Protein AF-A0A6P1DVB9-F1 (afdb_monomer_lite)

pLDDT: mean 83.13, std 10.14, range [45.31, 91.69]

Sequence (63 aa):
MSAIDQPWRIPYGVADFIKLREGHEYYVDKTRYLPLLEQAGRFLFLIRPRRFGKSLLQSVMEC

Secondary structure (DSSP, 8-state):
--TT-PPPBP-SS---HHHHHHTTB-----GGGHHHHHHH-SS------TTSSHHHHHHHHH-

InterPro domains:
  IPR018631 AAA-ATPase-like domain [PF09820] (11-63)

Organism: NCBI:txid329406

Radius of gyration: 14.43 Å; chains: 1; bounding box: 49×23×22 Å

Structure (mmCIF, N/CA/C/O backbone):
data_AF-A0A6P1DVB9-F1
#
_entry.id   AF-A0A6P1DVB9-F1
#
loop_
_atom_site.group_PDB
_atom_site.id
_atom_site.type_symbol
_atom_site.label_atom_id
_atom_site.label_alt_id
_atom_site.label_comp_id
_atom_site.label_asym_id
_atom_site.label_entity_id
_atom_site.label_seq_id
_atom_site.pdbx_PDB_ins_code
_atom_site.Cartn_x
_atom_site.Cartn_y
_atom_site.Cartn_z
_atom_site.occupancy
_atom_site.B_iso_or_equiv
_atom_site.auth_seq_id
_atom_site.auth_comp_id
_atom_site.auth_asym_id
_atom_site.auth_atom_id
_atom_site.pdbx_PDB_model_num
ATOM 1 N N . MET A 1 1 ? -33.905 -3.110 8.243 1.00 45.31 1 MET A N 1
ATOM 2 C CA . MET A 1 1 ? -32.749 -2.793 7.382 1.00 45.31 1 MET A CA 1
ATOM 3 C C . MET A 1 1 ? -31.806 -3.981 7.386 1.00 45.31 1 MET A C 1
ATOM 5 O O . MET A 1 1 ? -31.145 -4.208 8.390 1.00 45.31 1 MET A O 1
ATOM 9 N N . SER A 1 2 ? -31.791 -4.784 6.323 1.00 45.53 2 SER A N 1
ATOM 10 C CA . SER A 1 2 ? -30.755 -5.804 6.129 1.00 45.53 2 SER A CA 1
ATOM 11 C C . SER A 1 2 ? -29.412 -5.103 5.917 1.00 45.53 2 SER A C 1
ATOM 13 O O . SER A 1 2 ? -29.345 -4.128 5.175 1.00 45.53 2 SER A O 1
ATOM 15 N N . ALA A 1 3 ? -28.352 -5.588 6.562 1.00 58.28 3 ALA A N 1
ATOM 16 C CA . ALA A 1 3 ? -27.005 -5.000 6.597 1.00 58.28 3 ALA A CA 1
ATOM 17 C C . ALA A 1 3 ? -26.265 -4.927 5.236 1.00 58.28 3 ALA A C 1
ATOM 19 O O . ALA A 1 3 ? -25.058 -4.722 5.199 1.00 58.28 3 ALA A O 1
ATOM 20 N N . ILE A 1 4 ? -26.976 -5.105 4.122 1.00 59.97 4 ILE A N 1
ATOM 21 C CA . ILE A 1 4 ? -26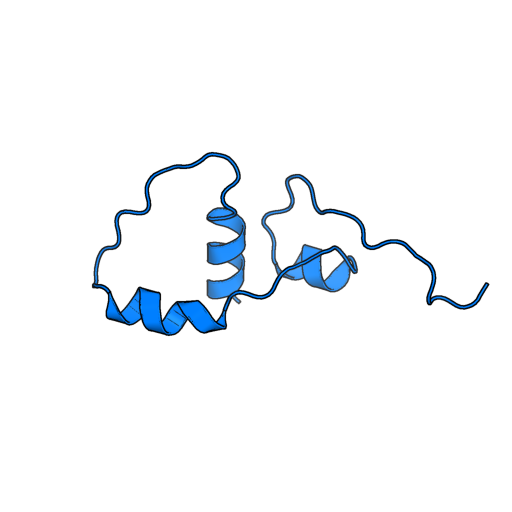.444 -5.240 2.759 1.00 59.97 4 ILE A CA 1
ATOM 22 C C . ILE A 1 4 ? -26.433 -3.930 1.959 1.00 59.97 4 ILE A C 1
ATOM 24 O O .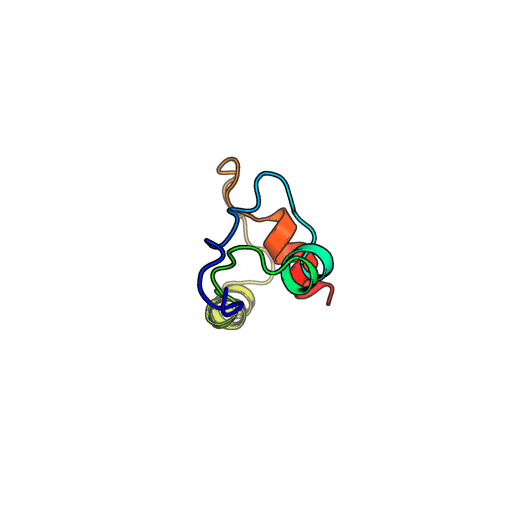 ILE A 1 4 ? -25.952 -3.930 0.835 1.00 59.97 4 ILE A O 1
ATOM 28 N N . ASP A 1 5 ? -26.943 -2.832 2.523 1.00 61.75 5 ASP A N 1
ATOM 29 C CA . ASP A 1 5 ? -27.126 -1.559 1.804 1.00 61.75 5 ASP A CA 1
ATOM 30 C C . ASP A 1 5 ? -26.317 -0.400 2.413 1.00 61.75 5 ASP A C 1
ATOM 32 O O . ASP A 1 5 ? -26.689 0.767 2.322 1.00 61.75 5 ASP A O 1
ATOM 36 N N . GLN A 1 6 ? -25.211 -0.711 3.097 1.00 65.38 6 GLN A N 1
ATOM 37 C CA . GLN A 1 6 ? -24.250 0.321 3.482 1.00 65.38 6 GLN A CA 1
ATOM 38 C C . GLN A 1 6 ? -23.311 0.569 2.294 1.00 65.38 6 GLN A C 1
ATOM 40 O O . GLN A 1 6 ? -22.616 -0.361 1.873 1.00 65.38 6 GLN A O 1
ATOM 45 N N . PRO A 1 7 ? -23.278 1.786 1.723 1.00 75.38 7 PRO A N 1
ATOM 46 C CA . PRO A 1 7 ? -22.372 2.086 0.629 1.00 75.38 7 PRO A CA 1
ATOM 47 C C . PRO A 1 7 ? -20.928 1.951 1.115 1.00 75.38 7 PRO A C 1
ATOM 49 O O . PRO A 1 7 ? -20.568 2.472 2.172 1.00 75.38 7 PRO A O 1
ATOM 52 N N . TRP A 1 8 ? -20.093 1.268 0.328 1.00 80.44 8 TRP A N 1
ATOM 53 C CA . TRP A 1 8 ? -18.665 1.153 0.610 1.00 80.44 8 TRP A CA 1
ATOM 54 C C . TRP A 1 8 ? -18.062 2.543 0.810 1.00 80.44 8 TRP A C 1
ATOM 56 O O . TRP A 1 8 ? -18.093 3.393 -0.085 1.00 80.44 8 TRP A O 1
ATOM 66 N N . ARG A 1 9 ? -17.500 2.782 1.994 1.00 85.88 9 ARG A N 1
ATOM 67 C CA . ARG A 1 9 ? -16.861 4.056 2.307 1.00 85.88 9 ARG A CA 1
ATOM 68 C C . ARG A 1 9 ? -15.522 4.129 1.590 1.00 85.88 9 ARG A C 1
ATOM 70 O O . ARG A 1 9 ? -14.690 3.243 1.753 1.00 85.88 9 ARG A O 1
ATOM 77 N N . ILE A 1 10 ? -15.293 5.190 0.817 1.00 87.31 10 ILE A N 1
ATOM 78 C CA . ILE A 1 10 ? -13.993 5.416 0.176 1.00 87.31 10 ILE A CA 1
ATOM 79 C C . ILE A 1 10 ? -12.986 5.853 1.254 1.00 87.31 10 ILE A C 1
ATOM 81 O O . ILE A 1 10 ? -13.177 6.918 1.855 1.00 87.31 10 ILE A O 1
ATOM 85 N N . PRO A 1 11 ? -11.913 5.078 1.495 1.00 86.12 11 PRO A N 1
ATOM 86 C CA . PRO A 1 11 ? -10.918 5.408 2.503 1.00 86.12 11 PRO A CA 1
ATOM 87 C C . PRO A 1 11 ? -10.019 6.542 2.003 1.00 86.12 11 PRO A C 1
ATOM 89 O O . PRO A 1 11 ? -9.082 6.346 1.226 1.00 86.12 11 PRO A O 1
ATOM 92 N N . TYR A 1 12 ? -10.295 7.769 2.442 1.00 82.94 12 TYR A N 1
ATOM 93 C CA . TYR A 1 12 ? -9.442 8.919 2.150 1.00 82.94 12 TYR A CA 1
ATOM 94 C C . TYR A 1 12 ? -8.394 9.100 3.247 1.00 82.94 12 TYR A C 1
ATOM 96 O O . TYR A 1 12 ? -8.717 9.445 4.378 1.00 82.94 12 TYR A O 1
ATOM 104 N N . GLY A 1 13 ? -7.120 8.912 2.895 1.00 82.31 13 GLY A N 1
ATOM 105 C CA . GLY A 1 13 ? -5.996 9.135 3.814 1.00 82.31 13 GLY A CA 1
ATOM 106 C C . GLY A 1 13 ? -5.679 7.963 4.746 1.00 82.31 13 GLY A C 1
ATOM 107 O O . GLY A 1 13 ? -4.735 8.066 5.524 1.00 82.31 13 GLY A O 1
ATOM 108 N N . VAL A 1 14 ? -6.401 6.846 4.639 1.00 86.56 14 VAL A N 1
ATOM 109 C CA . VAL A 1 14 ? -6.061 5.595 5.326 1.00 86.56 14 VAL A CA 1
ATOM 110 C C . VAL A 1 14 ? -4.968 4.884 4.527 1.00 86.56 14 VAL A C 1
ATOM 112 O O . VAL A 1 14 ? -5.127 4.612 3.338 1.00 86.56 14 VAL A O 1
ATOM 115 N N . ALA A 1 15 ? -3.833 4.627 5.171 1.00 85.88 15 ALA A N 1
ATOM 116 C CA . ALA A 1 15 ? -2.686 3.930 4.582 1.00 85.88 15 ALA A CA 1
ATOM 117 C C . ALA A 1 15 ? -2.320 2.648 5.350 1.00 85.88 15 ALA A C 1
ATOM 119 O O . ALA A 1 15 ? -1.226 2.126 5.174 1.00 85.88 15 ALA A O 1
ATOM 120 N N . ASP A 1 16 ? -3.233 2.177 6.195 1.00 90.56 16 ASP A N 1
ATOM 121 C CA . ASP A 1 16 ? -3.094 1.006 7.054 1.00 90.56 16 ASP A CA 1
ATOM 122 C C . ASP A 1 16 ? -4.059 -0.072 6.554 1.00 90.56 16 ASP A C 1
ATOM 124 O O . ASP A 1 16 ? -5.275 0.144 6.510 1.00 90.56 16 ASP A O 1
ATOM 128 N N . PHE A 1 17 ? -3.506 -1.201 6.117 1.00 90.81 17 PHE A N 1
ATOM 129 C CA . PHE A 1 17 ? -4.274 -2.286 5.520 1.00 90.81 17 PHE A CA 1
ATOM 130 C C . PHE A 1 17 ? -5.201 -2.974 6.528 1.00 90.81 17 PHE A C 1
ATOM 132 O O . PHE A 1 17 ? -6.332 -3.312 6.178 1.00 90.81 17 PHE A O 1
ATOM 139 N N . ILE A 1 18 ? -4.769 -3.131 7.782 1.00 90.75 18 ILE A N 1
ATOM 140 C CA . ILE A 1 18 ? -5.570 -3.780 8.826 1.00 90.75 18 ILE A CA 1
ATOM 141 C C . ILE A 1 18 ? -6.800 -2.932 9.138 1.00 90.75 18 ILE A C 1
ATOM 143 O O . ILE A 1 18 ? -7.921 -3.439 9.084 1.00 90.75 18 ILE A O 1
ATOM 147 N N . LYS A 1 19 ? -6.612 -1.621 9.347 1.00 90.38 19 LYS A N 1
ATOM 148 C CA . LYS A 1 19 ? -7.730 -0.690 9.584 1.00 90.38 19 LYS A CA 1
ATOM 149 C C . LYS A 1 19 ? -8.729 -0.679 8.433 1.00 90.38 19 LYS A C 1
ATOM 151 O O . LYS A 1 19 ? -9.934 -0.663 8.664 1.00 90.38 19 LYS A O 1
ATOM 156 N N . LEU A 1 20 ? -8.229 -0.701 7.200 1.00 90.62 20 LEU A N 1
ATOM 157 C CA . LEU A 1 20 ? -9.067 -0.726 6.007 1.00 90.62 20 LEU A CA 1
ATOM 158 C C . LEU A 1 20 ? -9.885 -2.029 5.914 1.00 90.62 20 LEU A C 1
ATOM 160 O O . LEU A 1 20 ? -11.061 -1.990 5.546 1.00 90.62 20 LEU A O 1
ATOM 164 N N . ARG A 1 21 ? -9.291 -3.171 6.294 1.00 88.19 21 ARG A N 1
ATOM 165 C CA . ARG A 1 21 ? -9.959 -4.481 6.304 1.00 88.19 21 ARG A CA 1
ATOM 166 C C . ARG A 1 21 ? -11.034 -4.569 7.387 1.00 88.19 21 ARG A C 1
ATOM 168 O O . ARG A 1 21 ? -12.117 -5.079 7.125 1.00 88.19 21 ARG A O 1
ATOM 175 N N . GLU A 1 22 ? -10.739 -4.077 8.587 1.00 90.44 22 GLU A N 1
ATOM 176 C CA . GLU A 1 22 ? -11.669 -4.069 9.725 1.00 90.44 22 GLU A CA 1
ATOM 177 C C . GLU A 1 22 ? -12.796 -3.043 9.554 1.00 90.44 22 GLU A C 1
ATOM 179 O O . GLU A 1 22 ? -13.921 -3.270 9.993 1.00 90.44 22 GLU A O 1
ATOM 184 N N . GLY A 1 23 ? -12.517 -1.924 8.882 1.00 87.38 23 GLY A N 1
ATOM 185 C CA . GLY A 1 23 ? -13.466 -0.833 8.673 1.00 87.38 23 GLY A CA 1
ATOM 186 C C . GLY A 1 23 ? -14.501 -1.061 7.569 1.00 87.38 23 GLY A C 1
ATOM 187 O O . GLY A 1 23 ? -15.302 -0.160 7.326 1.00 87.38 23 GLY A O 1
ATOM 188 N N . HIS A 1 24 ? -14.489 -2.216 6.886 1.00 83.81 24 HIS A N 1
ATOM 189 C CA . HIS A 1 24 ? -15.321 -2.481 5.701 1.00 83.81 24 HIS A CA 1
ATOM 190 C C . HIS A 1 24 ? -15.246 -1.346 4.657 1.00 83.81 24 HIS A C 1
ATOM 192 O O . HIS A 1 24 ? -16.243 -0.947 4.051 1.00 83.81 24 HIS A O 1
ATOM 198 N N . GLU A 1 25 ? -14.047 -0.794 4.462 1.00 89.31 25 GLU A N 1
ATOM 199 C CA . GLU A 1 25 ? -13.820 0.310 3.533 1.00 89.31 25 GLU A CA 1
ATOM 200 C C . GLU A 1 25 ? -13.521 -0.211 2.122 1.00 89.31 25 GLU A C 1
ATOM 202 O O . GLU A 1 25 ? -13.101 -1.349 1.910 1.00 89.31 25 GLU A O 1
ATOM 207 N N . TYR A 1 26 ? -13.758 0.634 1.121 1.00 88.75 26 TYR A N 1
ATOM 208 C CA . TYR A 1 26 ? -13.546 0.280 -0.275 1.00 88.75 26 TYR A CA 1
ATOM 209 C C . TYR A 1 26 ? -12.059 0.038 -0.568 1.00 88.75 26 TYR A C 1
ATOM 211 O O . TYR A 1 26 ? -11.246 0.966 -0.526 1.00 88.75 26 TYR A O 1
ATOM 219 N N . TYR A 1 27 ? -11.712 -1.190 -0.949 1.00 89.00 27 TYR A N 1
ATOM 220 C CA . TYR A 1 27 ? -10.363 -1.572 -1.354 1.00 89.00 27 TYR A CA 1
ATOM 221 C C . TYR A 1 27 ? -10.382 -2.373 -2.646 1.00 89.00 27 TYR A C 1
ATOM 223 O O . TYR A 1 27 ? -11.187 -3.282 -2.827 1.00 89.00 27 TYR A O 1
ATOM 231 N N . VAL A 1 28 ? -9.464 -2.033 -3.548 1.00 88.44 28 VAL A N 1
ATOM 232 C CA . VAL A 1 28 ? -9.259 -2.770 -4.793 1.00 88.44 28 VAL A CA 1
ATOM 233 C C . VAL A 1 28 ? -7.995 -3.592 -4.643 1.00 88.44 28 VAL A C 1
ATOM 235 O O . VAL A 1 28 ? -6.893 -3.038 -4.635 1.00 88.44 28 VAL A O 1
ATOM 238 N N . ASP A 1 29 ? -8.161 -4.907 -4.573 1.00 89.31 29 ASP A N 1
ATOM 239 C CA . ASP A 1 29 ? -7.039 -5.826 -4.486 1.00 89.31 29 ASP A CA 1
ATOM 240 C C . ASP A 1 29 ? -6.233 -5.842 -5.797 1.00 89.31 29 ASP A C 1
ATOM 242 O O . ASP A 1 29 ? -6.739 -6.128 -6.886 1.00 89.31 29 ASP A O 1
ATOM 246 N N . LYS A 1 30 ? -4.952 -5.487 -5.681 1.00 88.12 30 LYS A N 1
ATOM 247 C CA . LYS A 1 30 ? -3.962 -5.486 -6.767 1.00 88.12 30 LYS A CA 1
ATOM 248 C C . LYS A 1 30 ? -2.735 -6.334 -6.430 1.00 88.12 30 LYS A C 1
ATOM 250 O O . LYS A 1 30 ? -1.744 -6.268 -7.157 1.00 88.12 30 LYS A O 1
ATOM 255 N N . THR A 1 31 ? -2.799 -7.144 -5.375 1.00 89.56 31 THR A N 1
ATOM 256 C CA . THR A 1 31 ? -1.699 -8.014 -4.923 1.00 89.56 31 THR A CA 1
ATOM 257 C C . THR A 1 31 ? -1.225 -8.981 -6.005 1.00 89.56 31 THR A C 1
ATOM 259 O O . THR A 1 31 ? -0.038 -9.280 -6.071 1.00 89.56 31 THR A O 1
ATOM 262 N N . ARG A 1 32 ? -2.091 -9.365 -6.954 1.00 91.62 32 ARG A N 1
ATOM 263 C CA . ARG A 1 32 ? -1.713 -10.181 -8.126 1.00 91.62 32 ARG A CA 1
ATOM 264 C C . ARG A 1 32 ? -0.555 -9.616 -8.962 1.00 91.62 32 ARG A C 1
ATOM 266 O O . ARG A 1 32 ? 0.070 -10.357 -9.709 1.00 91.62 32 ARG A O 1
ATOM 273 N N . TYR A 1 33 ? -0.301 -8.308 -8.886 1.00 89.06 33 TYR A N 1
ATOM 274 C CA . TYR A 1 33 ? 0.794 -7.651 -9.605 1.00 89.06 33 TYR A CA 1
ATOM 275 C C . TYR A 1 33 ? 2.097 -7.594 -8.804 1.00 89.06 33 TYR A C 1
ATOM 277 O O . TYR A 1 33 ? 3.125 -7.209 -9.357 1.00 89.06 33 TYR A O 1
ATOM 285 N N . LEU A 1 34 ? 2.076 -7.975 -7.525 1.00 89.12 34 LEU A N 1
ATOM 286 C CA . LEU A 1 34 ? 3.253 -7.955 -6.667 1.00 89.12 34 LEU A CA 1
ATOM 287 C C . LEU A 1 34 ? 4.372 -8.881 -7.179 1.00 89.12 34 LEU A C 1
ATOM 289 O O . LEU A 1 34 ? 5.492 -8.390 -7.300 1.00 89.12 34 LEU A O 1
ATOM 293 N N . PRO A 1 35 ? 4.102 -10.127 -7.629 1.00 91.00 35 PRO A N 1
ATOM 294 C CA . PRO A 1 35 ? 5.152 -10.986 -8.185 1.00 91.00 35 PRO A CA 1
ATOM 295 C C . PRO A 1 35 ? 5.803 -10.398 -9.443 1.00 91.00 35 PRO A C 1
ATOM 297 O O . PRO A 1 35 ? 7.005 -10.527 -9.652 1.00 91.00 35 PRO A O 1
ATOM 300 N N . LEU A 1 36 ? 5.016 -9.710 -10.279 1.00 91.31 36 LEU A N 1
ATOM 301 C CA . LEU A 1 36 ? 5.528 -9.013 -11.462 1.00 91.31 36 LEU A CA 1
ATOM 302 C C . LEU A 1 36 ? 6.433 -7.838 -11.068 1.00 91.31 36 LEU A C 1
ATOM 304 O O . LEU A 1 36 ? 7.430 -7.588 -11.741 1.00 91.31 36 LEU A O 1
ATOM 308 N N . LEU A 1 37 ? 6.110 -7.133 -9.976 1.00 88.12 37 LEU A N 1
ATOM 309 C CA . LEU A 1 37 ? 6.977 -6.097 -9.411 1.00 88.12 37 LEU A CA 1
ATOM 310 C C . LEU A 1 37 ? 8.293 -6.702 -8.910 1.00 88.12 37 LEU A C 1
ATOM 312 O O . LEU A 1 37 ? 9.357 -6.229 -9.294 1.00 88.12 37 LEU A O 1
ATOM 316 N N . GLU A 1 38 ? 8.235 -7.756 -8.099 1.00 87.75 38 GLU A N 1
ATOM 317 C CA . GLU A 1 38 ? 9.427 -8.405 -7.533 1.00 87.75 38 GLU A CA 1
ATOM 318 C C . GLU A 1 38 ? 10.376 -8.934 -8.618 1.00 87.75 38 GLU A C 1
ATOM 320 O O . GLU A 1 38 ? 11.597 -8.844 -8.485 1.00 87.75 38 GLU A O 1
ATOM 325 N N . GLN A 1 39 ? 9.823 -9.420 -9.733 1.00 91.69 39 GLN A N 1
ATOM 326 C CA . GLN A 1 39 ? 10.595 -9.873 -10.892 1.00 91.69 39 GLN A CA 1
ATOM 327 C C . GLN A 1 39 ? 11.190 -8.730 -11.726 1.00 91.69 39 GLN A C 1
ATOM 329 O O . GLN A 1 39 ? 12.182 -8.943 -12.422 1.00 91.69 39 GLN A O 1
ATOM 334 N N . ALA A 1 40 ? 10.622 -7.521 -11.675 1.00 88.94 40 ALA A N 1
ATOM 335 C CA . ALA A 1 40 ? 11.063 -6.400 -12.508 1.00 88.94 40 ALA A CA 1
ATOM 336 C C . ALA A 1 40 ? 12.446 -5.848 -12.106 1.00 88.94 40 ALA A C 1
AT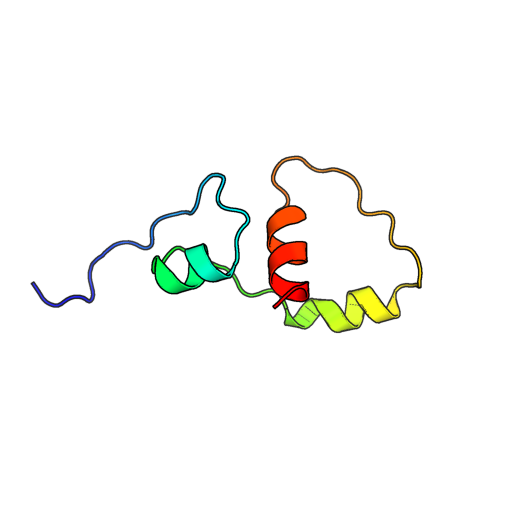OM 338 O O . ALA A 1 40 ? 13.105 -5.194 -12.915 1.00 88.94 40 ALA A O 1
ATOM 339 N N . GLY A 1 41 ? 12.915 -6.127 -10.887 1.00 86.62 41 GLY A N 1
ATOM 340 C CA . GLY A 1 41 ? 14.283 -5.832 -10.472 1.00 86.62 41 GLY A CA 1
ATOM 341 C C . GLY A 1 41 ? 14.438 -5.630 -8.969 1.00 86.62 41 GLY A C 1
ATOM 342 O O . GLY A 1 41 ? 13.479 -5.371 -8.250 1.00 86.62 41 GLY A O 1
ATOM 343 N N . ARG A 1 42 ? 15.688 -5.686 -8.489 1.00 80.19 42 ARG A N 1
ATOM 344 C CA . ARG A 1 42 ? 16.023 -5.482 -7.064 1.00 80.19 42 ARG A CA 1
ATOM 345 C C . ARG A 1 42 ? 15.743 -4.059 -6.567 1.00 80.19 42 ARG A C 1
ATOM 347 O O . ARG A 1 42 ? 15.580 -3.853 -5.371 1.00 80.19 42 ARG A O 1
ATOM 354 N N . PHE A 1 43 ? 15.730 -3.081 -7.472 1.00 83.31 43 PHE A N 1
ATOM 355 C CA . PHE A 1 43 ? 15.434 -1.686 -7.168 1.00 83.31 43 PHE A CA 1
ATOM 356 C C . PHE A 1 43 ? 14.445 -1.138 -8.196 1.00 83.31 43 PHE A C 1
ATOM 358 O O . PHE A 1 43 ? 14.765 -1.035 -9.380 1.00 83.31 43 PHE A O 1
ATOM 365 N N . LEU A 1 44 ? 13.246 -0.778 -7.736 1.00 82.62 44 LEU A N 1
ATOM 366 C CA . LEU A 1 44 ? 12.192 -0.213 -8.573 1.00 82.62 44 LEU A CA 1
ATOM 367 C C . LEU A 1 44 ? 12.041 1.272 -8.274 1.00 82.62 44 LEU A C 1
ATOM 369 O O . LEU A 1 44 ? 11.586 1.667 -7.198 1.00 82.62 44 LEU A O 1
ATOM 373 N N . PHE A 1 45 ? 12.365 2.112 -9.255 1.00 82.69 45 PHE A N 1
ATOM 374 C CA . PHE A 1 45 ? 12.048 3.529 -9.168 1.00 82.69 45 PHE A CA 1
ATOM 375 C C . PHE A 1 45 ? 10.572 3.744 -9.503 1.00 82.69 45 PHE A C 1
ATOM 377 O O . PHE A 1 45 ? 10.182 3.949 -10.653 1.00 82.69 45 PHE A O 1
ATOM 384 N N . LEU A 1 46 ? 9.724 3.706 -8.479 1.00 78.06 46 LEU A N 1
ATOM 385 C CA . LEU A 1 46 ? 8.352 4.159 -8.626 1.00 78.06 46 LEU A CA 1
ATOM 386 C C . LEU A 1 46 ? 8.382 5.684 -8.725 1.00 78.06 46 LEU A C 1
ATOM 388 O O . LEU A 1 46 ? 8.687 6.362 -7.739 1.00 78.06 46 LEU A O 1
ATOM 392 N N . ILE A 1 47 ? 7.988 6.231 -9.883 1.00 79.44 47 ILE A N 1
ATOM 393 C CA . ILE A 1 47 ? 7.634 7.655 -10.007 1.00 79.44 47 ILE A CA 1
ATOM 394 C C . ILE A 1 47 ? 6.771 8.052 -8.797 1.00 79.44 47 ILE A C 1
ATOM 396 O O . ILE A 1 47 ? 6.064 7.196 -8.259 1.00 79.44 47 ILE A O 1
ATOM 400 N N . ARG A 1 48 ? 6.812 9.304 -8.317 1.00 74.00 48 ARG A N 1
ATOM 401 C CA . ARG A 1 48 ? 6.038 9.765 -7.139 1.00 74.00 48 ARG A CA 1
ATOM 402 C C . ARG A 1 48 ? 4.683 10.416 -7.505 1.00 74.00 48 ARG A C 1
ATOM 404 O O . ARG A 1 48 ? 4.475 11.571 -7.138 1.00 74.00 48 ARG A O 1
ATOM 411 N N . PRO A 1 49 ? 3.725 9.745 -8.182 1.00 76.31 49 PRO A N 1
ATOM 412 C CA . PRO A 1 49 ? 2.391 10.282 -8.317 1.00 76.31 49 PRO A CA 1
ATOM 413 C C . PRO A 1 49 ? 1.756 10.373 -6.933 1.00 76.31 49 PRO A C 1
ATOM 4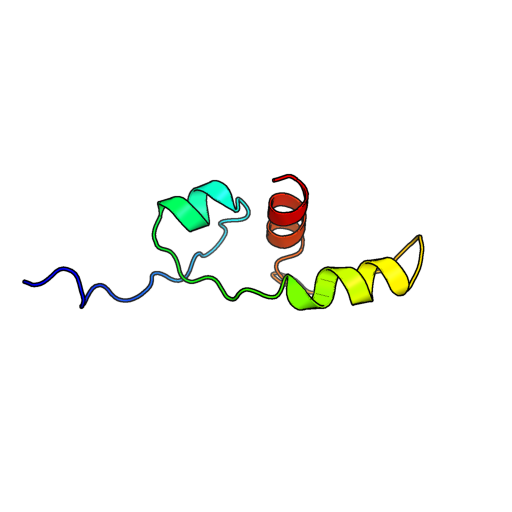15 O O . PRO A 1 49 ? 1.808 9.446 -6.112 1.00 76.31 49 PRO A O 1
ATOM 418 N N . ARG A 1 50 ? 1.185 11.545 -6.670 1.00 81.75 50 ARG A N 1
ATOM 419 C CA . ARG A 1 50 ? 0.510 11.865 -5.418 1.00 81.75 50 ARG A CA 1
ATOM 420 C C . ARG A 1 50 ? -0.717 10.961 -5.274 1.00 81.75 50 ARG A C 1
ATOM 422 O O . ARG A 1 50 ? -1.437 10.753 -6.242 1.00 81.75 50 ARG A O 1
ATOM 429 N N . ARG A 1 51 ? -0.948 10.429 -4.067 1.00 76.19 51 ARG A N 1
ATOM 430 C CA . ARG A 1 51 ? -2.085 9.537 -3.740 1.00 76.19 51 ARG A CA 1
ATOM 431 C C . ARG A 1 51 ? -2.143 8.223 -4.538 1.00 76.19 51 ARG A C 1
ATOM 433 O O . ARG A 1 51 ? -3.187 7.594 -4.598 1.00 76.19 51 ARG A O 1
ATOM 440 N N . PHE A 1 52 ? -1.018 7.751 -5.073 1.00 79.62 52 PHE A N 1
ATOM 441 C CA . PHE A 1 52 ? -0.954 6.468 -5.789 1.00 79.62 52 PHE A CA 1
ATOM 442 C C . PHE A 1 52 ? -1.116 5.222 -4.891 1.00 79.62 52 PHE A C 1
ATOM 444 O O . PHE A 1 52 ? -1.107 4.104 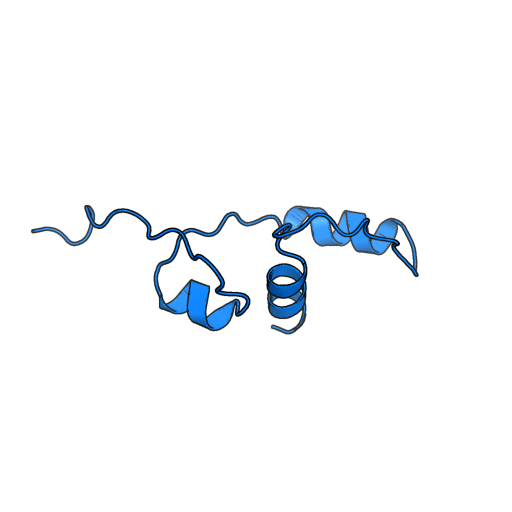-5.385 1.00 79.62 52 PHE A O 1
ATOM 451 N N . GLY A 1 53 ? -1.222 5.386 -3.569 1.00 81.12 53 GLY A N 1
ATOM 452 C CA . GLY A 1 53 ? -1.374 4.255 -2.648 1.00 81.12 53 GLY A CA 1
ATOM 453 C C . GLY A 1 53 ? -0.074 3.507 -2.338 1.00 81.12 53 GLY A C 1
ATOM 454 O O . GLY A 1 53 ? -0.125 2.370 -1.895 1.00 81.12 53 GLY A O 1
ATOM 455 N N . LYS A 1 54 ? 1.098 4.134 -2.524 1.00 85.44 54 LYS A N 1
ATOM 456 C CA . LYS A 1 54 ? 2.40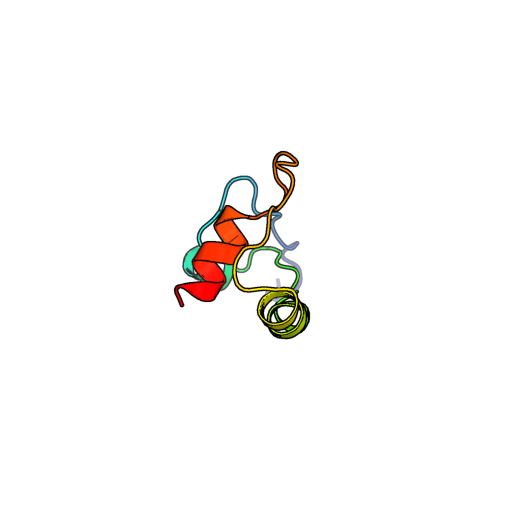3 3.520 -2.190 1.00 85.44 54 LYS A CA 1
ATOM 457 C C . LYS A 1 54 ? 2.522 3.134 -0.717 1.00 85.44 54 LYS A C 1
ATOM 459 O O . LYS A 1 54 ? 3.130 2.120 -0.407 1.00 85.44 54 LYS A O 1
ATOM 464 N N . SER A 1 55 ? 1.988 3.963 0.179 1.00 88.50 55 SER A N 1
ATOM 465 C CA . SER A 1 55 ? 1.995 3.692 1.621 1.00 88.50 55 SER A CA 1
ATOM 466 C C . SER A 1 55 ? 1.077 2.520 1.964 1.00 88.50 55 SER A C 1
ATOM 468 O O . SER A 1 55 ? 1.487 1.630 2.690 1.00 88.50 55 SER A O 1
ATOM 470 N N . LEU A 1 56 ? -0.114 2.465 1.357 1.00 89.19 56 LEU A N 1
ATOM 471 C CA . LEU A 1 56 ? -1.033 1.342 1.533 1.00 89.19 56 LEU A CA 1
ATOM 472 C C . LEU A 1 56 ? -0.433 0.035 0.994 1.00 89.19 56 LEU A C 1
ATOM 474 O O . LEU A 1 56 ? -0.540 -0.993 1.643 1.00 89.19 56 LEU A O 1
ATOM 478 N N . LEU A 1 57 ? 0.241 0.081 -0.161 1.00 87.94 57 LEU A N 1
ATOM 479 C CA . LEU A 1 57 ? 0.941 -1.079 -0.718 1.00 87.94 57 LEU A CA 1
ATOM 480 C C . LEU A 1 57 ? 2.048 -1.589 0.218 1.00 87.94 57 LEU A C 1
ATOM 482 O O . LEU A 1 57 ? 2.204 -2.793 0.353 1.00 87.94 57 LEU A O 1
ATOM 486 N N . GLN A 1 58 ? 2.793 -0.690 0.869 1.00 87.06 58 GLN A N 1
ATOM 487 C CA . GLN A 1 58 ? 3.787 -1.078 1.877 1.00 87.06 58 GLN A CA 1
ATOM 488 C C . GLN A 1 58 ? 3.128 -1.750 3.082 1.00 87.06 58 GLN A C 1
ATOM 490 O O . GLN A 1 58 ? 3.536 -2.847 3.431 1.00 87.06 58 GLN A O 1
ATOM 495 N N . SER A 1 59 ? 2.051 -1.176 3.626 1.00 91.00 59 SER A N 1
ATOM 496 C CA . SER A 1 59 ? 1.310 -1.795 4.734 1.00 91.00 59 SER A CA 1
ATOM 497 C C . SER A 1 59 ? 0.753 -3.184 4.381 1.00 91.00 59 SER A C 1
ATOM 499 O O . SER A 1 59 ? 0.703 -4.054 5.243 1.00 91.00 59 SER A O 1
ATOM 501 N N . VAL A 1 60 ? 0.379 -3.418 3.117 1.00 90.25 60 VAL A N 1
ATOM 502 C CA . VAL A 1 60 ? -0.021 -4.750 2.627 1.00 90.25 60 VAL A CA 1
ATOM 503 C C . VAL A 1 60 ? 1.152 -5.735 2.628 1.00 90.25 60 VAL A C 1
ATOM 505 O O . VAL A 1 60 ? 0.944 -6.892 2.956 1.00 90.25 60 VAL A O 1
ATOM 508 N N . MET A 1 61 ? 2.359 -5.298 2.253 1.00 87.12 61 MET A N 1
ATOM 509 C CA . MET A 1 61 ? 3.563 -6.148 2.243 1.00 87.12 61 MET A CA 1
ATOM 510 C C . MET A 1 61 ? 4.142 -6.395 3.643 1.00 87.12 61 MET A C 1
ATOM 512 O O . MET A 1 61 ? 4.887 -7.349 3.830 1.00 87.12 61 MET A O 1
ATOM 516 N N . GLU A 1 62 ? 3.856 -5.511 4.600 1.00 87.94 62 GLU A N 1
ATOM 517 C CA . GLU A 1 62 ? 4.251 -5.661 6.006 1.00 87.94 62 GLU A CA 1
ATOM 518 C C . GLU A 1 62 ? 3.392 -6.685 6.765 1.00 87.94 62 GLU A C 1
ATOM 520 O O . GLU A 1 62 ? 3.830 -7.173 7.807 1.00 87.94 62 GLU A O 1
ATOM 525 N N . CYS A 1 63 ? 2.182 -6.974 6.272 1.00 77.81 63 CYS A N 1
ATOM 526 C CA . CYS A 1 63 ? 1.282 -7.985 6.833 1.00 77.81 63 CYS A CA 1
ATOM 527 C C . CYS A 1 63 ? 1.710 -9.403 6.444 1.00 77.81 63 CYS A C 1
ATOM 529 O O . CYS A 1 63 ? 1.585 -10.291 7.318 1.00 77.81 63 CYS A O 1
#

Foldseek 3Di:
DPPPPDPAAADDPDQAQVCCVVVSHDDDDPCVCVVVVVVVDPDDPDDDDPPPSPSNVVNVVVD